Protein AF-A0A7K4NKR3-F1 (afdb_monomer_lite)

Organism: NCBI:txid2511932

Sequence (157 aa):
MGFTLYFAFILAAINTLTVTYFLAIENYPELMAIFPSFEIYIVIVVSIGCPLLIFIGYGHYKKTKAFSSEMDVMVESNPILRRNLVNVDINLRFNITLIDLLLKLSKDTISEEELSQTKKIQNEVIDLIKNRSLTWESKYDIEYINNKIRKKSDFII

pLDDT: mean 87.32, std 10.0, range [48.62, 97.94]

Structure (mmCIF, N/CA/C/O backbone):
data_AF-A0A7K4NKR3-F1
#
_entry.id   AF-A0A7K4NKR3-F1
#
loop_
_atom_site.group_PDB
_atom_site.id
_atom_site.type_symbol
_atom_site.label_atom_id
_atom_site.label_alt_id
_atom_site.label_comp_id
_atom_site.label_asym_id
_atom_site.label_entity_id
_atom_site.label_seq_id
_atom_site.pdbx_PDB_ins_code
_atom_site.Cartn_x
_atom_site.Cartn_y
_atom_site.Cartn_z
_atom_site.occupancy
_atom_site.B_iso_or_equiv
_atom_site.auth_seq_id
_atom_site.auth_comp_id
_atom_site.auth_asym_id
_atom_site.auth_atom_id
_atom_site.pdbx_PDB_model_num
ATOM 1 N N . MET A 1 1 ? 13.983 -1.015 3.972 1.00 59.44 1 MET A N 1
ATOM 2 C CA . MET A 1 1 ? 14.047 -1.205 2.503 1.00 59.44 1 MET A CA 1
ATOM 3 C C . MET A 1 1 ? 14.221 0.097 1.703 1.00 59.44 1 MET A C 1
ATOM 5 O O . MET A 1 1 ? 14.147 0.040 0.489 1.00 59.44 1 MET A O 1
ATOM 9 N N . GLY A 1 2 ? 14.479 1.262 2.321 1.00 64.88 2 GLY A N 1
ATOM 10 C CA . GLY A 1 2 ? 14.521 2.538 1.585 1.00 64.88 2 GLY A CA 1
ATOM 11 C C . GLY A 1 2 ? 15.797 2.755 0.766 1.00 64.88 2 GLY A C 1
ATOM 12 O O . GLY A 1 2 ? 15.754 2.739 -0.455 1.00 64.88 2 GLY A O 1
ATOM 13 N N . PHE A 1 3 ? 16.949 2.938 1.422 1.00 73.62 3 PHE A N 1
ATOM 14 C CA . PHE A 1 3 ? 18.166 3.392 0.730 1.00 73.62 3 PHE A CA 1
ATOM 15 C C . PHE A 1 3 ? 18.728 2.371 -0.274 1.00 73.62 3 PHE A C 1
ATOM 17 O O . PHE A 1 3 ? 19.067 2.738 -1.394 1.00 73.62 3 PHE A O 1
ATOM 24 N N . THR A 1 4 ? 18.778 1.085 0.087 1.00 84.50 4 THR A N 1
ATOM 25 C CA . THR A 1 4 ? 19.348 0.025 -0.762 1.00 84.50 4 THR A CA 1
ATOM 26 C C . THR A 1 4 ? 18.621 -0.108 -2.097 1.00 84.50 4 THR A C 1
ATOM 28 O O . THR A 1 4 ? 19.268 -0.327 -3.116 1.00 84.50 4 THR A O 1
ATOM 31 N N . LEU A 1 5 ? 17.295 0.065 -2.109 1.00 85.94 5 LEU A N 1
ATOM 32 C CA . LEU A 1 5 ? 16.502 -0.032 -3.332 1.00 85.94 5 LEU A CA 1
ATOM 33 C C . LEU A 1 5 ? 16.790 1.139 -4.282 1.00 85.94 5 LEU A C 1
ATOM 35 O O . LEU A 1 5 ? 16.910 0.919 -5.483 1.00 85.94 5 LEU A O 1
ATOM 39 N N . TYR A 1 6 ? 16.986 2.354 -3.753 1.00 84.25 6 TYR A N 1
ATOM 40 C CA . TYR A 1 6 ? 17.387 3.510 -4.564 1.00 84.25 6 TYR A CA 1
ATOM 41 C C . TYR A 1 6 ? 18.764 3.304 -5.202 1.00 84.25 6 TYR A C 1
ATOM 43 O O . TYR A 1 6 ? 18.923 3.530 -6.400 1.00 84.25 6 TYR A O 1
ATOM 51 N N . PHE A 1 7 ? 19.746 2.819 -4.435 1.00 88.81 7 PHE A N 1
ATOM 52 C CA . PHE A 1 7 ? 21.074 2.519 -4.978 1.00 88.81 7 PHE A CA 1
ATOM 53 C C . PHE A 1 7 ? 21.031 1.397 -6.018 1.00 88.81 7 PHE A C 1
ATOM 55 O O . PHE A 1 7 ? 21.616 1.540 -7.088 1.00 88.81 7 PHE A O 1
ATOM 62 N N . ALA A 1 8 ? 20.303 0.311 -5.742 1.00 91.94 8 ALA A N 1
ATOM 63 C CA . ALA A 1 8 ? 20.139 -0.790 -6.685 1.00 91.94 8 ALA A CA 1
ATOM 64 C C . ALA A 1 8 ? 19.474 -0.328 -7.990 1.00 91.94 8 ALA A C 1
ATOM 66 O O . ALA A 1 8 ? 19.932 -0.704 -9.063 1.00 91.94 8 ALA A O 1
ATOM 67 N N . PHE A 1 9 ? 18.448 0.525 -7.911 1.00 88.62 9 PHE A N 1
ATOM 68 C CA . PHE A 1 9 ? 17.772 1.076 -9.085 1.00 88.62 9 PHE A CA 1
ATOM 69 C C . PHE A 1 9 ? 18.708 1.936 -9.941 1.00 88.62 9 PHE A C 1
ATOM 71 O O . PHE A 1 9 ? 18.764 1.746 -11.152 1.00 88.62 9 PHE A O 1
ATOM 78 N N . ILE A 1 10 ? 19.484 2.839 -9.327 1.00 91.31 10 ILE A N 1
ATOM 79 C CA . ILE A 1 10 ? 20.438 3.693 -10.053 1.00 91.31 10 ILE A CA 1
ATOM 80 C C . ILE A 1 10 ? 21.520 2.843 -10.726 1.00 91.31 10 ILE A C 1
ATOM 82 O O . ILE A 1 10 ? 21.791 3.018 -11.912 1.00 91.31 10 ILE A O 1
ATOM 86 N N . LEU A 1 11 ? 22.113 1.896 -9.995 1.00 94.75 11 LEU A N 1
ATOM 87 C CA . LEU A 1 11 ? 23.147 1.015 -10.540 1.00 94.75 11 LEU A CA 1
ATOM 88 C C . LEU A 1 11 ? 22.604 0.138 -11.672 1.00 94.75 11 LEU A C 1
ATOM 90 O O . LEU A 1 11 ? 23.252 0.002 -12.708 1.00 94.75 11 LEU A O 1
ATOM 94 N N . ALA A 1 12 ? 21.400 -0.414 -11.505 1.00 94.56 12 ALA A N 1
ATOM 95 C CA . ALA A 1 12 ? 20.737 -1.196 -12.538 1.00 94.56 12 ALA A CA 1
ATOM 96 C C . ALA A 1 12 ? 20.422 -0.347 -13.775 1.00 94.56 12 ALA A C 1
ATOM 98 O O . ALA A 1 12 ? 20.654 -0.810 -14.889 1.00 94.56 12 ALA A O 1
ATOM 99 N N . ALA A 1 13 ? 19.946 0.890 -13.601 1.00 93.44 13 ALA A N 1
ATOM 100 C CA . ALA A 1 13 ? 19.656 1.799 -14.705 1.00 93.44 13 ALA A CA 1
ATOM 101 C C . ALA A 1 13 ? 20.926 2.151 -15.488 1.00 93.44 13 ALA A C 1
ATOM 103 O O . ALA A 1 13 ? 20.938 2.003 -16.707 1.00 93.44 13 ALA A O 1
ATOM 104 N N . ILE A 1 14 ? 22.010 2.533 -14.801 1.00 95.31 14 ILE A N 1
ATOM 105 C CA . ILE A 1 14 ? 23.300 2.830 -15.440 1.00 95.31 14 ILE A CA 1
ATOM 106 C C . ILE A 1 14 ? 23.802 1.606 -16.207 1.00 95.31 14 ILE A C 1
ATOM 108 O O . ILE A 1 14 ? 24.116 1.714 -17.387 1.00 95.31 14 ILE A O 1
ATOM 112 N N . ASN A 1 15 ? 23.828 0.433 -15.571 1.00 96.94 15 ASN A N 1
ATOM 113 C CA . ASN A 1 15 ? 24.293 -0.787 -16.223 1.00 96.94 15 ASN A CA 1
ATOM 114 C C . ASN A 1 15 ? 23.427 -1.150 -17.438 1.00 96.94 15 ASN A C 1
ATOM 116 O O . ASN A 1 15 ? 23.954 -1.452 -18.502 1.00 96.94 15 ASN A O 1
ATOM 120 N N . THR A 1 16 ? 22.101 -1.072 -17.304 1.00 95.75 16 THR A N 1
ATOM 121 C CA . THR A 1 16 ? 21.169 -1.394 -18.393 1.00 95.75 16 THR A CA 1
ATOM 122 C C . THR A 1 16 ? 21.339 -0.434 -19.562 1.00 95.75 16 THR A C 1
ATOM 124 O O . THR A 1 16 ? 21.428 -0.889 -20.698 1.00 95.75 16 THR A O 1
ATOM 127 N N . LEU A 1 17 ? 21.432 0.876 -19.310 1.00 96.56 17 LEU A N 1
ATOM 128 C CA . LEU A 1 17 ? 21.645 1.874 -20.358 1.00 96.56 17 LEU A CA 1
ATOM 129 C C . LEU A 1 17 ? 22.973 1.632 -21.086 1.00 96.56 17 LEU A C 1
ATOM 131 O O . LEU A 1 17 ? 22.982 1.549 -22.312 1.00 96.56 17 LEU A O 1
ATOM 135 N N . THR A 1 18 ? 24.064 1.454 -20.340 1.00 97.31 18 THR A N 1
ATOM 136 C CA . THR A 1 18 ? 25.406 1.221 -20.890 1.00 97.31 18 THR A CA 1
ATOM 137 C C . THR A 1 18 ? 25.470 -0.069 -21.705 1.00 97.31 18 THR A C 1
ATOM 139 O O . THR A 1 18 ? 25.858 -0.045 -22.870 1.00 97.31 18 THR A O 1
ATOM 142 N N . VAL A 1 19 ? 25.058 -1.200 -21.124 1.00 97.50 19 VAL A N 1
ATOM 143 C CA . VAL A 1 19 ? 25.134 -2.511 -21.784 1.00 97.50 19 VAL A CA 1
ATOM 144 C C . VAL A 1 19 ? 24.227 -2.562 -23.010 1.00 97.50 19 VAL A C 1
ATOM 146 O O . VAL A 1 19 ? 24.649 -3.053 -24.052 1.00 97.50 19 VAL A O 1
ATOM 149 N N . THR A 1 20 ? 23.009 -2.019 -22.927 1.00 97.19 20 THR A N 1
ATOM 150 C CA . THR A 1 20 ? 22.091 -1.984 -24.078 1.00 97.19 20 THR A CA 1
ATOM 151 C C . THR A 1 20 ? 22.681 -1.175 -25.226 1.00 97.19 20 THR A C 1
ATOM 153 O O . THR A 1 20 ? 22.587 -1.595 -26.377 1.00 97.19 20 THR A O 1
ATOM 156 N N . TYR A 1 21 ? 23.320 -0.039 -24.934 1.00 97.94 21 TYR A N 1
ATOM 157 C CA . TYR A 1 21 ? 23.891 0.780 -25.990 1.00 97.94 21 TYR A CA 1
ATOM 158 C C . TYR A 1 21 ? 25.092 0.103 -26.661 1.00 97.94 21 TYR A C 1
ATOM 160 O O . TYR A 1 21 ? 25.055 -0.166 -27.859 1.00 97.94 21 TYR A O 1
ATOM 168 N N . PHE A 1 22 ? 26.127 -0.228 -25.886 1.00 97.44 22 PHE A N 1
ATOM 169 C CA . PHE A 1 22 ? 27.390 -0.723 -26.442 1.00 97.44 22 PHE A CA 1
ATOM 170 C C . PHE A 1 22 ? 27.315 -2.175 -26.938 1.00 97.44 22 PHE A C 1
ATOM 172 O O . PHE A 1 22 ? 28.044 -2.549 -27.852 1.00 97.44 22 PHE A O 1
ATOM 179 N N . LEU A 1 23 ? 26.445 -3.024 -26.370 1.00 96.50 23 LEU A N 1
ATOM 180 C CA . LEU A 1 23 ? 26.311 -4.408 -26.847 1.00 96.50 23 LEU A CA 1
ATOM 181 C C . LEU A 1 23 ? 25.227 -4.581 -27.907 1.00 96.50 23 LEU A C 1
ATOM 183 O O . LEU A 1 23 ? 25.384 -5.440 -28.774 1.00 96.50 23 LEU A O 1
ATOM 187 N N . ALA A 1 24 ? 24.144 -3.803 -27.867 1.00 95.81 24 ALA A N 1
ATOM 188 C CA . ALA A 1 24 ? 23.082 -3.908 -28.862 1.00 95.81 24 ALA A CA 1
ATOM 189 C C . ALA A 1 24 ? 23.108 -2.728 -29.834 1.00 95.81 24 ALA A C 1
ATOM 191 O O . ALA A 1 24 ? 23.483 -2.925 -30.981 1.00 95.81 24 ALA A O 1
ATOM 192 N N . ILE A 1 25 ? 22.744 -1.519 -29.404 1.00 96.62 25 ILE A N 1
ATOM 193 C CA . ILE A 1 25 ? 22.471 -0.385 -30.310 1.00 96.62 25 ILE A CA 1
ATOM 194 C C . ILE A 1 25 ? 23.625 -0.114 -31.279 1.00 96.62 25 ILE A C 1
ATOM 196 O O . ILE A 1 25 ? 23.388 -0.057 -32.482 1.00 96.62 25 ILE A O 1
ATOM 200 N N . GLU A 1 26 ? 24.859 -0.030 -30.781 1.00 96.50 26 GLU A N 1
ATOM 201 C CA . GLU A 1 26 ? 26.045 0.258 -31.598 1.00 96.50 26 GLU A CA 1
ATOM 202 C C . GLU A 1 26 ? 26.294 -0.790 -32.699 1.00 96.50 26 GLU A C 1
ATOM 204 O O . GLU A 1 26 ? 26.828 -0.473 -33.760 1.00 96.50 26 GLU A O 1
ATOM 209 N N . ASN A 1 27 ? 25.839 -2.029 -32.489 1.00 95.94 27 ASN A N 1
ATOM 210 C CA . ASN A 1 27 ? 26.039 -3.144 -33.414 1.00 95.94 27 ASN A CA 1
ATOM 211 C C . ASN A 1 27 ? 24.923 -3.289 -34.467 1.00 95.94 27 ASN A C 1
ATOM 213 O O . ASN A 1 27 ? 25.051 -4.123 -35.364 1.00 95.94 27 ASN A O 1
ATOM 217 N N . TYR A 1 28 ? 23.843 -2.497 -34.398 1.00 96.31 28 TYR A N 1
ATOM 218 C CA . TYR A 1 28 ? 22.739 -2.542 -35.366 1.00 96.31 28 TYR A CA 1
ATOM 219 C C . TYR A 1 28 ? 22.561 -1.184 -36.068 1.00 96.31 28 TYR A C 1
ATOM 221 O O . TYR A 1 28 ? 22.083 -0.231 -35.448 1.00 96.31 28 TYR A O 1
ATOM 229 N N . PRO A 1 29 ? 22.858 -1.086 -37.381 1.00 94.12 29 PRO A N 1
ATOM 230 C CA . PRO A 1 29 ? 22.780 0.174 -38.129 1.00 94.12 29 PRO A CA 1
ATOM 231 C C . PRO A 1 29 ? 21.418 0.877 -38.056 1.00 94.12 29 PRO A C 1
ATOM 233 O O . PRO A 1 29 ? 21.354 2.102 -37.994 1.00 94.12 29 PRO A O 1
ATOM 236 N N . GLU A 1 30 ? 20.325 0.111 -38.023 1.00 96.19 30 GLU A N 1
ATOM 237 C CA . GLU A 1 30 ? 18.963 0.645 -37.900 1.00 96.19 30 GLU A CA 1
ATOM 238 C C . GLU A 1 30 ? 18.737 1.366 -36.563 1.00 96.19 30 GLU A C 1
ATOM 240 O O . GLU A 1 30 ? 18.084 2.407 -36.523 1.00 96.19 30 GLU A O 1
ATOM 245 N N . LEU A 1 31 ? 19.310 0.850 -35.469 1.00 94.81 31 LEU A N 1
ATOM 246 C CA . LEU A 1 31 ? 19.218 1.482 -34.153 1.00 94.81 31 LEU A CA 1
ATOM 247 C C . LEU A 1 31 ? 20.124 2.712 -34.071 1.00 94.81 31 LEU A C 1
ATOM 249 O O . LEU A 1 31 ? 19.695 3.730 -33.534 1.00 94.81 31 LEU A O 1
ATOM 253 N N . MET A 1 32 ? 21.319 2.662 -34.666 1.00 96.00 32 MET A N 1
ATOM 254 C CA . MET A 1 32 ? 22.231 3.812 -34.762 1.00 96.00 32 MET A CA 1
ATOM 255 C C . MET A 1 32 ? 21.646 4.987 -35.558 1.00 96.00 32 MET A C 1
ATOM 257 O O . MET A 1 32 ? 21.987 6.136 -35.288 1.00 96.00 32 MET A O 1
ATOM 261 N N . ALA A 1 33 ? 20.729 4.734 -36.498 1.00 95.75 33 ALA A N 1
ATOM 262 C CA . ALA A 1 33 ? 20.015 5.800 -37.205 1.00 95.75 33 ALA A CA 1
ATOM 263 C C . ALA A 1 33 ? 19.116 6.634 -36.271 1.00 95.75 33 ALA A C 1
ATOM 265 O O . ALA A 1 33 ? 18.889 7.817 -36.524 1.00 95.75 33 ALA A O 1
ATOM 266 N N . ILE A 1 34 ? 18.614 6.025 -35.192 1.00 94.25 34 ILE A N 1
ATOM 267 C CA . ILE A 1 34 ? 17.744 6.663 -34.192 1.00 94.25 34 ILE A CA 1
ATOM 268 C C . ILE A 1 34 ? 18.566 7.146 -32.986 1.00 94.25 34 ILE A C 1
ATOM 270 O O . ILE A 1 34 ? 18.293 8.205 -32.421 1.00 94.25 34 ILE A O 1
ATOM 274 N N . PHE A 1 35 ? 19.590 6.383 -32.607 1.00 96.44 35 PHE A N 1
ATOM 275 C CA . PHE A 1 35 ? 20.425 6.580 -31.425 1.00 96.44 35 PHE A CA 1
ATOM 276 C C . PHE A 1 35 ? 21.908 6.661 -31.821 1.00 96.44 35 PHE A C 1
ATOM 278 O O . PHE A 1 35 ? 22.658 5.718 -31.586 1.00 96.44 35 PHE A O 1
ATOM 285 N N . PRO A 1 36 ? 22.353 7.771 -32.431 1.00 95.75 36 PRO A N 1
ATOM 286 C CA . PRO A 1 36 ? 23.678 7.851 -33.049 1.00 95.75 36 PRO A CA 1
ATOM 287 C C . PRO A 1 36 ? 24.839 7.997 -32.054 1.00 95.75 36 PRO A C 1
ATOM 289 O O . PRO A 1 36 ? 25.994 7.823 -32.438 1.00 95.75 36 PRO A O 1
ATOM 292 N N . SER A 1 37 ? 24.561 8.361 -30.797 1.00 97.69 37 SER A N 1
ATOM 293 C CA . SER A 1 37 ? 25.554 8.419 -29.719 1.00 97.69 37 SER A CA 1
ATOM 294 C C . SER A 1 37 ? 24.946 7.964 -28.392 1.00 97.69 37 SER A C 1
ATOM 296 O O . SER A 1 37 ? 23.724 8.017 -28.197 1.00 97.69 37 SER A O 1
ATOM 298 N N . PHE A 1 38 ? 25.806 7.557 -27.456 1.00 97.25 38 PHE A N 1
ATOM 299 C CA . PHE A 1 38 ? 25.386 7.105 -26.131 1.00 97.25 38 PHE A CA 1
ATOM 300 C C . PHE A 1 38 ? 24.678 8.216 -25.343 1.00 97.25 38 PHE A C 1
ATOM 302 O O . PHE A 1 38 ? 23.662 7.977 -24.692 1.00 97.25 38 PHE A O 1
ATOM 309 N N . GLU A 1 39 ? 25.162 9.452 -25.445 1.00 96.94 39 GLU A N 1
ATOM 310 C CA . GLU A 1 39 ? 24.574 10.622 -24.792 1.00 96.94 39 GLU A CA 1
ATOM 311 C C . GLU A 1 39 ? 23.175 10.918 -25.340 1.00 96.94 39 GLU A C 1
ATOM 313 O O . GLU A 1 39 ? 22.249 11.166 -24.567 1.00 96.94 39 GLU A O 1
ATOM 318 N N . ILE A 1 40 ? 23.001 10.847 -26.665 1.00 96.38 40 ILE A N 1
ATOM 319 C CA . ILE A 1 40 ? 21.704 11.071 -27.319 1.00 96.38 40 ILE A CA 1
ATOM 320 C C . ILE A 1 40 ? 20.713 9.978 -26.910 1.00 96.38 40 ILE A C 1
ATOM 322 O O . ILE A 1 40 ? 19.570 10.280 -26.563 1.00 96.38 40 ILE A O 1
ATOM 326 N N . TYR A 1 41 ? 21.161 8.722 -26.871 1.00 97.25 41 TYR A N 1
ATOM 327 C CA . TYR A 1 41 ? 20.371 7.608 -26.355 1.00 97.25 41 TYR A CA 1
ATOM 328 C C . TYR A 1 41 ? 19.909 7.842 -24.911 1.00 97.25 41 TYR A C 1
ATOM 330 O O . TYR A 1 41 ? 18.713 7.731 -24.635 1.00 97.25 41 TYR A O 1
ATOM 338 N N . ILE A 1 42 ? 20.818 8.225 -24.004 1.00 96.56 42 ILE A N 1
ATOM 339 C CA . ILE A 1 42 ? 20.466 8.526 -22.609 1.00 96.56 42 ILE A CA 1
ATOM 340 C C . ILE A 1 42 ? 19.408 9.625 -22.553 1.00 96.56 42 ILE A C 1
ATOM 342 O O . ILE A 1 42 ? 18.402 9.459 -21.867 1.00 96.56 42 ILE A O 1
ATOM 346 N N . VAL A 1 43 ? 19.608 10.735 -23.266 1.00 96.62 43 VAL A N 1
ATOM 347 C CA . VAL A 1 43 ? 18.667 11.861 -23.242 1.00 96.62 43 VAL A CA 1
ATOM 348 C C . VAL A 1 43 ? 17.281 11.420 -23.708 1.00 96.62 43 VAL A C 1
ATOM 350 O O . VAL A 1 43 ? 16.297 11.721 -23.031 1.00 96.62 43 VAL A O 1
ATOM 353 N N . ILE A 1 44 ? 17.183 10.667 -24.806 1.00 95.38 44 ILE A N 1
ATOM 354 C CA . ILE A 1 44 ? 15.898 10.179 -25.331 1.00 95.38 44 ILE A CA 1
ATOM 355 C C . ILE A 1 44 ? 15.235 9.208 -24.343 1.00 95.38 44 ILE A C 1
ATOM 357 O O . ILE A 1 44 ? 14.065 9.372 -23.996 1.00 95.38 44 ILE A O 1
ATOM 361 N N . VAL A 1 45 ? 15.972 8.217 -23.838 1.00 94.69 45 VAL A N 1
ATOM 362 C CA . VAL A 1 45 ? 15.402 7.215 -22.928 1.00 94.69 45 VAL A CA 1
ATOM 363 C C . VAL A 1 45 ? 15.001 7.827 -21.593 1.00 94.69 45 VAL A C 1
ATOM 365 O O . VAL A 1 45 ? 13.928 7.511 -21.089 1.00 94.69 45 VAL A O 1
ATOM 368 N N . VAL A 1 46 ? 15.803 8.723 -21.019 1.00 94.31 46 VAL A N 1
ATOM 369 C CA . VAL A 1 46 ? 15.476 9.386 -19.747 1.00 94.31 46 VAL A CA 1
ATOM 370 C C . VAL A 1 46 ? 14.293 10.336 -19.919 1.00 94.31 46 VAL A C 1
ATOM 372 O O . VAL A 1 46 ? 13.393 10.344 -19.080 1.00 94.31 46 VAL A O 1
ATOM 375 N N . SER A 1 47 ? 14.240 11.093 -21.017 1.00 95.62 47 SER A N 1
ATOM 376 C CA . SER A 1 47 ? 13.138 12.031 -21.271 1.00 95.62 47 SER A CA 1
ATOM 377 C C . SER A 1 47 ? 11.787 11.346 -21.490 1.00 95.62 47 SER A C 1
ATOM 379 O O . SER A 1 47 ? 10.768 11.950 -21.174 1.00 95.62 47 SER A O 1
ATOM 381 N N . ILE A 1 48 ? 11.752 10.090 -21.946 1.00 95.19 48 ILE A N 1
ATOM 382 C CA . ILE A 1 48 ? 10.517 9.291 -22.051 1.00 95.19 48 ILE A CA 1
ATOM 383 C C . ILE A 1 48 ? 10.282 8.467 -20.777 1.00 95.19 48 ILE A C 1
ATOM 385 O O . ILE A 1 48 ? 9.178 8.432 -20.228 1.00 95.19 48 ILE A O 1
ATOM 389 N N . GLY A 1 49 ? 11.332 7.813 -20.285 1.00 92.56 49 GLY A N 1
ATOM 390 C CA . GLY A 1 49 ? 11.293 6.894 -19.156 1.00 92.56 49 GLY A CA 1
ATOM 391 C C . GLY A 1 49 ? 10.935 7.582 -17.844 1.00 92.56 49 GLY A C 1
ATOM 392 O O . GLY A 1 49 ? 10.103 7.064 -17.105 1.00 92.56 49 GLY A O 1
ATOM 393 N N . CYS A 1 50 ? 11.487 8.766 -17.557 1.00 92.31 50 CYS A N 1
ATOM 394 C CA . CYS A 1 50 ? 11.161 9.496 -16.329 1.00 92.31 50 CYS A CA 1
ATOM 395 C C . CYS A 1 50 ? 9.678 9.900 -16.264 1.00 92.31 50 CYS A C 1
ATOM 397 O O . CYS A 1 50 ? 9.036 9.548 -15.273 1.00 92.31 50 CYS A O 1
ATOM 399 N N . PRO A 1 51 ? 9.082 10.559 -17.280 1.00 95.19 51 PRO A N 1
ATOM 400 C CA . PRO A 1 51 ? 7.644 10.822 -17.286 1.00 95.19 51 PRO A CA 1
ATOM 401 C C . PRO A 1 51 ? 6.807 9.552 -17.153 1.00 95.19 51 PRO A C 1
ATOM 403 O O . PRO A 1 51 ? 5.881 9.526 -16.345 1.00 95.19 51 PRO A O 1
ATOM 406 N N . LEU A 1 52 ? 7.150 8.481 -17.878 1.00 94.19 52 LEU A N 1
ATOM 407 C CA . LEU A 1 52 ? 6.428 7.211 -17.796 1.00 94.19 52 LEU A CA 1
ATOM 408 C C . LEU A 1 52 ? 6.457 6.633 -16.373 1.00 94.19 52 LEU A C 1
ATOM 410 O O . LEU A 1 52 ? 5.413 6.261 -15.840 1.00 94.19 52 LEU A O 1
ATOM 414 N N . LEU A 1 53 ? 7.629 6.613 -15.730 1.00 89.75 53 LEU A N 1
ATOM 415 C CA . LEU A 1 53 ? 7.788 6.160 -14.346 1.00 89.75 53 LEU A CA 1
ATOM 416 C C . LEU A 1 53 ? 7.003 7.034 -13.365 1.00 89.75 53 LEU A C 1
ATOM 418 O O . LEU A 1 53 ? 6.400 6.501 -12.437 1.00 89.75 53 LEU A O 1
ATOM 422 N N . ILE A 1 54 ? 6.959 8.353 -13.578 1.00 90.00 54 ILE A N 1
ATOM 423 C CA . ILE A 1 54 ? 6.142 9.267 -12.769 1.00 90.00 54 ILE A CA 1
ATOM 424 C C . ILE A 1 54 ? 4.654 8.950 -12.944 1.00 90.00 54 ILE A C 1
ATOM 426 O O . ILE A 1 54 ? 3.940 8.873 -11.948 1.00 90.00 54 ILE A O 1
ATOM 430 N N . PHE A 1 55 ? 4.175 8.721 -14.170 1.00 90.00 55 PHE A N 1
ATOM 431 C CA . PHE A 1 55 ? 2.773 8.374 -14.424 1.00 90.00 55 PHE A CA 1
ATOM 432 C C . PHE A 1 55 ? 2.387 7.026 -13.814 1.00 90.00 55 PHE A C 1
ATOM 434 O O . PHE A 1 55 ? 1.361 6.933 -13.139 1.00 90.00 55 PHE A O 1
ATOM 441 N N . ILE A 1 56 ? 3.216 5.997 -14.001 1.00 86.81 56 ILE A N 1
ATOM 442 C CA . ILE A 1 56 ? 3.004 4.672 -13.405 1.00 86.81 56 ILE A CA 1
ATOM 443 C C . ILE A 1 56 ? 3.043 4.778 -11.878 1.00 86.81 56 ILE A C 1
ATOM 445 O O . ILE A 1 56 ? 2.143 4.282 -11.199 1.00 86.81 56 ILE A O 1
ATOM 449 N N . GLY A 1 57 ? 4.040 5.480 -11.335 1.00 83.44 57 GLY A N 1
ATOM 450 C CA . GLY A 1 57 ? 4.190 5.718 -9.903 1.00 83.44 57 GLY A CA 1
ATOM 451 C C . GLY A 1 57 ? 3.002 6.475 -9.313 1.00 83.44 57 GLY A C 1
ATOM 452 O O . GLY A 1 57 ? 2.485 6.087 -8.270 1.00 83.44 57 GLY A O 1
ATOM 453 N N . TYR A 1 58 ? 2.504 7.502 -10.002 1.00 83.62 58 TYR A N 1
ATOM 454 C CA . TYR A 1 58 ? 1.310 8.244 -9.605 1.00 83.62 58 TYR A CA 1
ATOM 455 C C . TYR A 1 58 ? 0.049 7.370 -9.648 1.00 83.62 58 TYR A C 1
ATOM 457 O O . TYR A 1 58 ? -0.763 7.410 -8.721 1.00 83.62 58 TYR A O 1
ATOM 465 N N . GLY A 1 59 ? -0.094 6.540 -10.686 1.00 81.38 59 GLY A N 1
ATOM 466 C CA . GLY A 1 59 ? -1.159 5.545 -10.792 1.00 81.38 59 GLY A CA 1
ATOM 467 C C . GLY A 1 59 ? -1.143 4.569 -9.615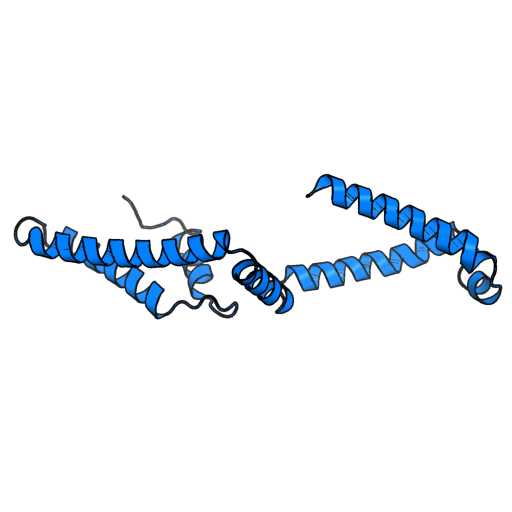 1.00 81.38 59 GLY A C 1
ATOM 468 O O . GLY A 1 59 ? -2.162 4.389 -8.956 1.00 81.38 59 GLY A O 1
ATOM 469 N N . HIS A 1 60 ? 0.018 4.007 -9.278 1.00 74.88 60 HIS A N 1
ATOM 470 C CA . HIS A 1 60 ? 0.179 3.168 -8.087 1.00 74.88 60 HIS A CA 1
ATOM 471 C C . HIS A 1 60 ? -0.130 3.929 -6.789 1.00 74.88 60 HIS A C 1
ATOM 473 O O . HIS A 1 60 ? -0.862 3.428 -5.933 1.00 74.88 60 HIS A O 1
ATOM 479 N N . TYR A 1 61 ? 0.370 5.161 -6.653 1.00 67.88 61 TYR A N 1
ATOM 480 C CA . TYR A 1 61 ? 0.219 5.976 -5.447 1.00 67.88 61 TYR A CA 1
ATOM 481 C C . TYR A 1 61 ? -1.237 6.330 -5.135 1.00 67.88 61 TYR A C 1
ATOM 483 O O . TYR A 1 61 ? -1.622 6.394 -3.966 1.00 67.88 61 TYR A O 1
ATOM 491 N N . LYS A 1 62 ? -2.093 6.496 -6.152 1.00 67.56 62 LYS A N 1
ATOM 492 C CA . LYS A 1 62 ? -3.521 6.790 -5.954 1.00 67.56 62 LYS A CA 1
ATOM 493 C C . LYS A 1 62 ? -4.339 5.621 -5.379 1.00 67.56 62 LYS A C 1
ATOM 495 O O . LYS A 1 62 ? -5.567 5.686 -5.397 1.00 67.56 62 LYS A O 1
ATOM 500 N N . LYS A 1 63 ? -3.674 4.594 -4.830 1.00 63.19 63 LYS A N 1
ATOM 501 C CA . LYS A 1 63 ? -4.266 3.371 -4.278 1.00 63.19 63 LYS A CA 1
ATOM 502 C C . LYS A 1 63 ? -5.197 2.721 -5.296 1.00 63.19 63 LYS A C 1
ATOM 504 O O . LYS A 1 63 ? -6.369 2.516 -5.027 1.00 63.19 63 LYS A O 1
ATOM 509 N N . THR A 1 64 ? -4.707 2.442 -6.498 1.00 67.44 64 THR A N 1
ATOM 510 C CA . THR A 1 64 ? -5.489 1.678 -7.484 1.00 67.44 64 THR A CA 1
ATOM 511 C C . THR A 1 64 ? -5.958 0.343 -6.899 1.00 67.44 64 THR A C 1
ATOM 513 O O . THR A 1 64 ? -5.429 -0.121 -5.890 1.00 67.44 64 THR A O 1
ATOM 516 N N . LYS A 1 65 ? -6.922 -0.319 -7.553 1.00 68.38 65 LYS A N 1
ATOM 517 C CA . LYS A 1 65 ? -7.380 -1.665 -7.154 1.00 68.38 65 LYS A CA 1
ATOM 518 C C . LYS A 1 65 ? -6.214 -2.632 -6.884 1.00 68.38 65 LYS A C 1
ATOM 520 O O . LYS A 1 65 ? -6.299 -3.427 -5.960 1.00 68.38 65 LYS A O 1
ATOM 525 N N . ALA A 1 66 ? -5.107 -2.486 -7.618 1.00 71.44 66 ALA A N 1
ATOM 526 C CA . ALA A 1 66 ? -3.874 -3.241 -7.410 1.00 71.44 66 ALA A CA 1
ATOM 527 C C . ALA A 1 66 ? -3.284 -3.089 -5.994 1.00 71.44 66 ALA A C 1
ATOM 529 O O . ALA A 1 66 ? -2.883 -4.083 -5.401 1.00 71.44 66 ALA A O 1
ATOM 530 N N . PHE A 1 67 ? -3.278 -1.879 -5.425 1.00 75.62 67 PHE A N 1
ATOM 531 C CA . PHE A 1 67 ? -2.810 -1.654 -4.054 1.00 75.62 67 PHE A CA 1
ATOM 532 C C . PHE A 1 67 ? -3.717 -2.341 -3.025 1.00 75.62 67 PHE A C 1
ATOM 534 O O . PHE A 1 67 ? -3.218 -2.921 -2.067 1.00 75.62 67 PHE A O 1
ATOM 541 N N . SER A 1 68 ? -5.042 -2.309 -3.222 1.00 75.94 68 SER A N 1
ATOM 542 C CA . SER A 1 68 ? -5.966 -3.050 -2.347 1.00 75.94 68 SER A CA 1
ATOM 543 C C . SER A 1 68 ? -5.665 -4.544 -2.388 1.00 75.94 68 SER A C 1
ATOM 545 O O . SER A 1 68 ? -5.490 -5.150 -1.340 1.00 75.94 68 SER A O 1
ATOM 547 N N . SER A 1 69 ? -5.521 -5.113 -3.587 1.00 81.38 69 SER A N 1
ATOM 548 C CA . SER A 1 69 ? -5.207 -6.533 -3.750 1.00 81.38 69 SER A CA 1
ATOM 549 C C . SER A 1 69 ? -3.863 -6.915 -3.126 1.00 81.38 69 SER A C 1
ATOM 551 O O . SER A 1 69 ? -3.748 -7.988 -2.549 1.00 81.38 69 SER A O 1
ATOM 553 N N . GLU A 1 70 ? -2.852 -6.047 -3.186 1.00 83.69 70 GLU A N 1
ATOM 554 C CA . GLU A 1 70 ? -1.574 -6.279 -2.503 1.00 83.69 70 GLU A CA 1
ATOM 555 C C . GLU A 1 70 ? -1.742 -6.329 -0.977 1.00 83.69 70 GLU A C 1
ATOM 557 O O . GLU A 1 70 ? -1.156 -7.185 -0.314 1.00 83.69 70 GLU A O 1
ATOM 562 N N . MET A 1 71 ? -2.566 -5.443 -0.409 1.00 84.44 71 MET A N 1
ATOM 563 C CA . MET A 1 71 ? -2.866 -5.456 1.025 1.00 84.44 71 MET A CA 1
ATOM 564 C C . MET A 1 71 ? -3.673 -6.690 1.430 1.00 84.44 71 MET A C 1
ATOM 566 O O . MET A 1 71 ? -3.367 -7.292 2.459 1.00 84.44 71 MET A O 1
ATOM 570 N N . ASP A 1 72 ? -4.638 -7.106 0.612 1.00 85.38 72 ASP A N 1
ATOM 571 C CA . ASP A 1 72 ? -5.403 -8.334 0.840 1.00 85.38 72 ASP A CA 1
ATOM 572 C C . ASP A 1 72 ? -4.465 -9.551 0.843 1.00 85.38 72 ASP A C 1
ATOM 574 O O . ASP A 1 72 ? -4.444 -10.322 1.804 1.00 85.38 72 ASP A O 1
ATOM 578 N N . VAL A 1 73 ? -3.573 -9.650 -0.151 1.00 88.25 73 VAL A N 1
ATOM 579 C CA . VAL A 1 73 ? -2.532 -10.689 -0.205 1.00 88.25 73 VAL A CA 1
ATOM 580 C C . VAL A 1 73 ? -1.613 -10.621 1.013 1.00 88.25 73 VAL A C 1
ATOM 582 O O . VAL A 1 73 ? -1.257 -11.659 1.569 1.00 88.25 73 VAL A O 1
ATOM 585 N N . MET A 1 74 ? -1.223 -9.430 1.471 1.00 89.94 74 MET A N 1
ATOM 586 C CA . MET A 1 74 ? -0.400 -9.273 2.674 1.00 89.94 74 MET A CA 1
ATOM 587 C C . MET A 1 74 ? -1.117 -9.828 3.915 1.00 89.94 74 MET A C 1
ATOM 589 O O . MET A 1 74 ? -0.501 -10.527 4.720 1.00 89.94 74 MET A O 1
ATOM 593 N N . VAL A 1 75 ? -2.416 -9.567 4.073 1.00 89.75 75 VAL A N 1
ATOM 594 C CA . VAL A 1 75 ? -3.223 -10.096 5.186 1.00 89.75 75 VAL A CA 1
ATOM 595 C C . VAL A 1 75 ? -3.401 -11.614 5.087 1.00 89.75 75 VAL A C 1
ATOM 597 O O . VAL A 1 75 ? -3.307 -12.322 6.096 1.00 89.75 75 VAL A O 1
ATOM 600 N N . GLU A 1 76 ? -3.627 -12.143 3.888 1.00 88.75 76 GLU A N 1
ATOM 601 C CA . GLU A 1 76 ? -3.810 -13.579 3.666 1.00 88.75 76 GLU A CA 1
ATOM 602 C C . GLU A 1 76 ? -2.507 -14.370 3.843 1.00 88.75 76 GLU A C 1
ATOM 604 O O . GLU A 1 76 ? -2.481 -15.404 4.520 1.00 88.75 76 GLU A O 1
ATOM 609 N N . SER A 1 77 ? -1.404 -13.862 3.298 1.00 94.81 77 SER A N 1
ATOM 610 C CA . SER A 1 77 ? -0.100 -14.528 3.340 1.00 94.81 77 SER A CA 1
ATOM 611 C C . SER A 1 77 ? 0.586 -14.426 4.703 1.00 94.81 77 SER A C 1
ATOM 613 O O . SER A 1 77 ? 1.348 -15.323 5.067 1.00 94.81 77 SER A O 1
ATOM 615 N N . ASN A 1 78 ? 0.305 -13.383 5.494 1.00 95.81 78 ASN A N 1
ATOM 616 C CA . ASN A 1 78 ? 0.943 -13.172 6.791 1.00 95.81 78 ASN A CA 1
ATOM 617 C C . ASN A 1 78 ? 0.049 -13.638 7.965 1.00 95.81 78 ASN A C 1
ATOM 619 O O . ASN A 1 78 ? -0.877 -12.926 8.372 1.00 95.81 78 ASN A O 1
ATOM 623 N N . PRO A 1 79 ? 0.342 -14.794 8.596 1.00 94.25 79 PRO A N 1
ATOM 624 C CA . PRO A 1 79 ? -0.475 -15.320 9.691 1.00 94.25 79 PRO A CA 1
ATOM 625 C C . PRO A 1 79 ? -0.444 -14.445 10.952 1.00 94.25 79 PRO A C 1
ATOM 627 O O . PRO A 1 79 ? -1.424 -14.423 11.698 1.00 94.25 79 PRO A O 1
ATOM 630 N N . ILE A 1 80 ? 0.648 -13.712 11.196 1.00 95.81 80 ILE A N 1
ATOM 631 C CA . ILE A 1 80 ? 0.772 -12.811 12.350 1.00 95.81 80 ILE A CA 1
ATOM 632 C C . ILE A 1 80 ? -0.123 -11.588 12.146 1.00 95.81 80 ILE A C 1
ATOM 634 O O . ILE A 1 80 ? -0.876 -11.224 13.048 1.00 95.81 80 ILE A O 1
ATOM 638 N N . LEU A 1 81 ? -0.092 -10.992 10.950 1.00 94.12 81 LEU A N 1
ATOM 639 C CA . LEU A 1 81 ? -0.950 -9.856 10.614 1.00 94.12 81 LEU A CA 1
ATOM 640 C C . LEU A 1 81 ? -2.430 -10.235 10.728 1.00 94.12 81 LEU A C 1
ATOM 642 O O . LEU A 1 81 ? -3.195 -9.535 11.391 1.00 94.12 81 LEU A O 1
ATOM 646 N N . ARG A 1 82 ? -2.814 -11.389 10.173 1.00 93.69 82 ARG A N 1
ATOM 647 C CA . ARG A 1 82 ? -4.178 -11.914 10.294 1.00 93.69 82 ARG A CA 1
ATOM 648 C C . ARG A 1 82 ? -4.591 -12.134 11.748 1.00 93.69 82 ARG A C 1
ATOM 650 O O . ARG A 1 82 ? -5.681 -11.727 12.139 1.00 93.69 82 ARG A O 1
ATOM 657 N N . ARG A 1 83 ? -3.727 -12.743 12.568 1.00 95.38 83 ARG A N 1
ATOM 658 C CA . ARG A 1 83 ? -4.008 -12.944 13.998 1.00 95.38 83 ARG A CA 1
ATOM 659 C C . ARG A 1 83 ? -4.185 -11.615 14.729 1.00 95.38 83 ARG A C 1
ATOM 661 O O . ARG A 1 83 ? -5.093 -11.507 15.543 1.00 95.38 83 ARG A O 1
ATOM 668 N N . ASN A 1 84 ? -3.379 -10.604 14.418 1.00 95.69 84 ASN A N 1
ATOM 669 C CA . ASN A 1 84 ? -3.528 -9.279 15.016 1.00 95.69 84 ASN A CA 1
ATOM 670 C C . ASN A 1 84 ? -4.865 -8.624 14.642 1.00 95.69 84 ASN A C 1
ATOM 672 O O . ASN A 1 84 ? -5.538 -8.109 15.530 1.00 95.69 84 ASN A O 1
ATOM 676 N N . LEU A 1 85 ? -5.287 -8.698 13.374 1.00 91.62 85 LEU A N 1
ATOM 677 C CA . LEU A 1 85 ? -6.589 -8.173 12.938 1.00 91.62 85 LEU A CA 1
ATOM 678 C C . LEU A 1 85 ? -7.752 -8.832 13.692 1.00 91.62 85 LEU A C 1
ATOM 680 O O . LEU A 1 85 ? -8.627 -8.141 14.212 1.00 91.62 85 LEU A O 1
ATOM 684 N N . VAL A 1 86 ? -7.725 -10.161 13.815 1.00 92.88 86 VAL A N 1
ATOM 685 C CA . VAL A 1 86 ? -8.740 -10.918 14.565 1.00 92.88 86 VAL A CA 1
ATOM 686 C C . VAL A 1 86 ? -8.708 -10.571 16.056 1.00 92.88 86 VAL A C 1
ATOM 688 O O . VAL A 1 86 ? -9.755 -10.338 16.654 1.00 92.88 86 VAL A O 1
ATOM 691 N N . ASN A 1 87 ? -7.521 -10.486 16.662 1.00 96.38 87 ASN A N 1
ATOM 692 C CA . ASN A 1 87 ? -7.375 -10.137 18.075 1.00 96.38 87 ASN A CA 1
ATOM 693 C C . ASN A 1 87 ? -7.945 -8.746 18.383 1.00 96.38 87 ASN A C 1
ATOM 695 O O . ASN A 1 87 ? -8.566 -8.568 19.428 1.00 96.38 87 ASN A O 1
ATOM 699 N N . VAL A 1 88 ? -7.763 -7.775 17.482 1.00 93.19 88 VAL A N 1
ATOM 700 C CA . VAL A 1 88 ? -8.335 -6.429 17.627 1.00 93.19 88 VAL A CA 1
ATOM 701 C C . VAL A 1 88 ? -9.865 -6.470 17.583 1.00 93.19 88 VAL A C 1
ATOM 703 O O . VAL A 1 88 ? -10.503 -5.856 18.438 1.00 93.19 88 VAL A O 1
ATOM 706 N N . ASP A 1 89 ? -10.471 -7.214 16.650 1.00 91.19 89 ASP A N 1
ATOM 707 C CA . ASP A 1 89 ? -11.936 -7.356 16.588 1.00 91.19 89 ASP A CA 1
ATOM 708 C C . ASP A 1 89 ? -12.501 -8.030 17.848 1.00 91.19 89 ASP A C 1
ATOM 710 O O . ASP A 1 89 ? -13.440 -7.520 18.466 1.00 91.19 89 ASP A O 1
ATOM 714 N N . ILE A 1 90 ? -11.876 -9.126 18.293 1.00 94.56 90 ILE A N 1
ATOM 715 C CA . ILE A 1 90 ? -12.263 -9.822 19.526 1.00 94.56 90 ILE A CA 1
ATOM 716 C C . ILE A 1 90 ? -12.139 -8.888 20.732 1.00 94.56 90 ILE A C 1
ATOM 718 O O . ILE A 1 90 ? -13.047 -8.844 21.560 1.00 94.56 90 ILE A O 1
ATOM 722 N N . ASN A 1 91 ? -11.052 -8.117 20.834 1.00 95.75 91 ASN A N 1
ATOM 723 C CA . ASN A 1 91 ? -10.844 -7.196 21.947 1.00 95.75 91 ASN A CA 1
ATOM 724 C C . ASN A 1 91 ? -11.908 -6.087 21.983 1.00 95.75 91 ASN A C 1
ATOM 726 O O . ASN A 1 91 ? -12.4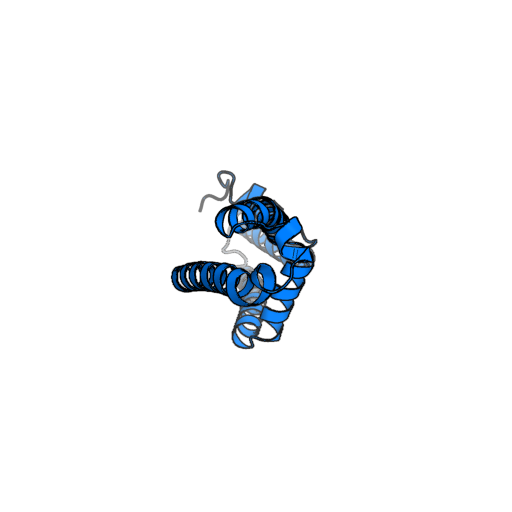46 -5.800 23.049 1.00 95.75 91 ASN A O 1
ATOM 730 N N . LEU A 1 92 ? -12.287 -5.522 20.830 1.00 92.44 92 LEU A N 1
ATOM 731 C CA . LEU A 1 92 ? -13.371 -4.536 20.748 1.00 92.44 92 LEU A CA 1
ATOM 732 C C . LEU A 1 92 ? -14.708 -5.115 21.233 1.00 92.44 92 LEU A C 1
ATOM 734 O O . LEU A 1 92 ? -15.390 -4.497 22.051 1.00 92.44 92 LEU A O 1
ATOM 738 N N . ARG A 1 93 ? -15.066 -6.322 20.782 1.00 92.06 93 ARG A N 1
ATOM 739 C CA . ARG A 1 93 ? -16.296 -7.011 21.217 1.00 92.06 93 ARG A CA 1
ATOM 740 C C . ARG A 1 93 ? -16.269 -7.349 22.703 1.00 92.06 93 ARG A C 1
ATOM 742 O O . ARG A 1 93 ? -17.279 -7.189 23.393 1.00 92.06 93 ARG A O 1
ATOM 749 N N . PHE A 1 94 ? -15.115 -7.787 23.196 1.00 95.31 94 PHE A N 1
ATOM 750 C CA . PHE A 1 94 ? -14.898 -8.061 24.608 1.00 95.31 94 PHE A CA 1
ATOM 751 C C . PHE A 1 94 ? -15.101 -6.799 25.451 1.00 95.31 94 PHE A C 1
ATOM 753 O O . PHE A 1 94 ? -15.865 -6.842 26.409 1.00 95.31 94 PHE A O 1
ATOM 760 N N . ASN A 1 95 ? -14.522 -5.662 25.053 1.00 94.19 95 ASN A N 1
ATOM 761 C CA . ASN A 1 95 ? -14.679 -4.393 25.769 1.00 94.19 95 ASN A CA 1
ATOM 762 C C . ASN A 1 95 ? -16.142 -3.924 25.810 1.00 94.19 95 ASN A C 1
ATOM 764 O O . ASN A 1 95 ? -16.616 -3.522 26.868 1.00 94.19 95 ASN A O 1
ATOM 768 N N . ILE A 1 96 ? -16.889 -4.030 24.704 1.00 93.69 96 ILE A N 1
ATOM 769 C CA . ILE A 1 96 ? -18.326 -3.690 24.680 1.00 93.69 96 ILE A CA 1
ATOM 770 C C . ILE A 1 96 ? -19.114 -4.568 25.657 1.00 93.69 96 ILE A C 1
ATOM 772 O O . ILE A 1 96 ? -19.974 -4.063 26.379 1.00 93.69 96 ILE A O 1
ATOM 776 N N . THR A 1 97 ? -18.808 -5.867 25.685 1.00 93.75 97 THR A N 1
ATOM 777 C CA . THR A 1 97 ? -19.460 -6.836 26.577 1.00 93.75 97 THR A CA 1
ATOM 778 C C . THR A 1 97 ? -19.107 -6.566 28.038 1.00 93.75 97 THR A C 1
ATOM 780 O O . THR A 1 97 ? -19.976 -6.611 28.903 1.00 93.75 97 THR A O 1
ATOM 783 N N . LEU A 1 98 ? -17.844 -6.242 28.321 1.00 95.12 98 LEU A N 1
ATOM 784 C CA . LEU A 1 98 ? -17.383 -5.889 29.658 1.00 95.12 98 LEU A CA 1
ATOM 785 C C . LEU A 1 98 ? -18.073 -4.619 30.161 1.00 95.12 98 LEU A C 1
ATOM 787 O O . LEU A 1 98 ? -18.555 -4.608 31.287 1.00 95.12 98 LEU A O 1
ATOM 791 N N . ILE A 1 99 ? -18.180 -3.584 29.321 1.00 92.62 99 ILE A N 1
ATOM 792 C CA . ILE A 1 99 ? -18.915 -2.356 29.651 1.00 92.62 99 ILE A CA 1
ATOM 793 C C . ILE A 1 99 ? -20.382 -2.679 29.960 1.00 92.62 99 ILE A C 1
ATOM 795 O O . ILE A 1 99 ? -20.898 -2.218 30.972 1.00 92.62 99 ILE A O 1
ATOM 799 N N . ASP A 1 100 ? -21.045 -3.511 29.153 1.00 91.00 100 ASP A N 1
ATOM 800 C CA . ASP A 1 100 ? -22.435 -3.919 29.403 1.00 91.00 100 ASP A CA 1
ATOM 801 C C . ASP A 1 100 ? -22.602 -4.657 30.746 1.00 91.00 100 ASP A C 1
ATOM 803 O O . ASP A 1 100 ? -23.532 -4.378 31.504 1.00 91.00 100 ASP A O 1
ATOM 807 N N . LEU A 1 101 ? -21.673 -5.557 31.085 1.00 92.94 101 LEU A N 1
ATOM 808 C CA . LEU A 1 101 ? -21.661 -6.241 32.381 1.00 92.94 101 LEU A CA 1
ATOM 809 C C . LEU A 1 101 ? -21.425 -5.270 33.542 1.00 92.94 101 LEU A C 1
ATOM 811 O O . LEU A 1 101 ? -22.130 -5.349 34.547 1.00 92.94 101 LEU A O 1
ATOM 815 N N . LEU A 1 102 ? -20.477 -4.341 33.405 1.00 91.06 102 LEU A N 1
ATOM 816 C CA . LEU A 1 102 ? -20.196 -3.331 34.426 1.00 91.06 102 LEU A CA 1
ATOM 817 C C . LEU A 1 102 ? -21.415 -2.440 34.672 1.00 91.06 102 LEU A C 1
ATOM 819 O O . LEU A 1 102 ? -21.809 -2.290 35.823 1.00 91.06 102 LEU A O 1
ATOM 823 N N . LEU A 1 103 ? -22.067 -1.950 33.613 1.00 89.19 103 LEU A N 1
ATOM 824 C CA . LEU A 1 103 ? -23.285 -1.139 33.717 1.00 89.19 103 LEU A CA 1
ATOM 825 C C . LEU A 1 103 ? -24.441 -1.887 34.399 1.00 89.19 103 LEU A C 1
ATOM 827 O O . LEU A 1 103 ? -25.247 -1.277 35.099 1.00 89.19 103 LEU A O 1
ATOM 831 N N . LYS A 1 104 ? -24.537 -3.209 34.207 1.00 87.38 104 LYS A N 1
ATOM 832 C CA . LYS A 1 104 ? -25.526 -4.054 34.897 1.00 87.38 104 LYS A CA 1
ATOM 833 C C . LYS A 1 104 ? -25.213 -4.231 36.384 1.00 87.38 104 LYS A C 1
ATOM 835 O O . LYS A 1 104 ? -26.147 -4.311 37.178 1.00 87.38 104 LYS A O 1
ATOM 840 N N . LEU A 1 105 ? -23.933 -4.314 36.750 1.00 88.19 105 LEU A N 1
ATOM 841 C CA . LEU A 1 105 ? -23.476 -4.482 38.135 1.00 88.19 105 LEU A CA 1
ATOM 842 C C . LEU A 1 105 ? -23.532 -3.178 38.936 1.00 88.19 105 LEU A C 1
ATOM 844 O O . LEU A 1 105 ? -23.840 -3.201 40.121 1.00 88.19 105 LEU A O 1
ATOM 848 N N . SER A 1 106 ? -23.258 -2.046 38.295 1.00 85.62 106 SER A N 1
ATOM 849 C CA . SER A 1 106 ? -23.246 -0.713 38.903 1.00 85.62 106 SER A CA 1
ATOM 850 C C . SER A 1 106 ? -24.621 -0.037 38.886 1.00 85.62 106 SER A C 1
ATOM 852 O O . SER A 1 106 ? -24.731 1.193 38.847 1.00 85.62 106 SER A O 1
ATOM 854 N N . LYS A 1 107 ? -25.687 -0.839 38.818 1.00 71.56 107 LYS A N 1
ATOM 855 C CA . LYS A 1 107 ? -27.052 -0.329 38.827 1.00 71.56 107 LYS A CA 1
ATOM 856 C C . LYS A 1 107 ? -27.251 0.424 40.147 1.00 71.56 107 LYS A C 1
ATOM 858 O O . LYS A 1 107 ? -26.940 -0.111 41.205 1.00 71.56 107 LYS A O 1
ATOM 863 N N . ASP A 1 108 ? -27.698 1.673 40.051 1.00 77.31 108 ASP A N 1
ATOM 864 C CA . ASP A 1 108 ? -27.945 2.597 41.170 1.00 77.31 108 ASP A CA 1
ATOM 865 C C . ASP A 1 108 ? -26.702 3.280 41.793 1.00 77.31 108 ASP A C 1
ATOM 867 O O . ASP A 1 108 ? -26.860 4.103 42.694 1.00 77.31 108 ASP A O 1
ATOM 871 N N . THR A 1 109 ? -25.478 3.023 41.300 1.00 82.88 109 THR A N 1
ATOM 872 C CA . THR A 1 109 ? -24.252 3.737 41.738 1.00 82.88 109 THR A CA 1
ATOM 873 C C . THR A 1 109 ? -23.694 4.731 40.720 1.00 82.88 109 THR A C 1
ATOM 875 O O . THR A 1 109 ? -22.961 5.638 41.105 1.00 82.88 109 THR A O 1
ATOM 878 N N . ILE A 1 110 ? -24.032 4.576 39.438 1.00 84.56 110 ILE A N 1
ATOM 879 C CA . ILE A 1 110 ? -23.611 5.478 38.356 1.00 84.56 110 ILE A CA 1
ATOM 880 C C . ILE A 1 110 ? -24.658 6.576 38.154 1.00 84.56 110 ILE A C 1
ATOM 882 O O . ILE A 1 110 ? -25.859 6.296 38.154 1.00 84.56 110 ILE A O 1
ATOM 886 N N . SER A 1 111 ? -24.208 7.816 37.943 1.00 85.12 111 SER A N 1
ATOM 887 C CA . SER A 1 111 ? -25.109 8.929 37.628 1.00 85.12 111 SER A CA 1
ATOM 888 C C . SER A 1 111 ? -25.777 8.757 36.257 1.00 85.12 111 SER A C 1
ATOM 890 O O . SER A 1 111 ? -25.224 8.154 35.335 1.00 85.12 111 SER A O 1
ATOM 892 N N . GLU A 1 112 ? -26.975 9.320 36.075 1.00 84.69 112 GLU A N 1
ATOM 893 C CA . GLU A 1 112 ? -27.665 9.253 34.777 1.00 84.69 112 GLU A CA 1
ATOM 894 C C . GLU A 1 112 ? -26.838 9.868 33.636 1.00 84.69 112 GLU A C 1
ATOM 896 O O . GLU A 1 112 ? -26.889 9.388 32.500 1.00 84.69 112 GLU A O 1
ATOM 901 N N . GLU A 1 113 ? -26.042 10.896 33.940 1.00 86.50 113 GLU A N 1
ATOM 902 C CA . GLU A 1 113 ? -25.161 11.553 32.978 1.00 86.50 113 GLU A CA 1
ATOM 903 C C . GLU A 1 113 ? -24.029 10.625 32.516 1.00 86.50 113 GLU A C 1
ATOM 905 O O . GLU A 1 113 ? -23.880 10.395 31.313 1.00 86.50 113 GLU A O 1
ATOM 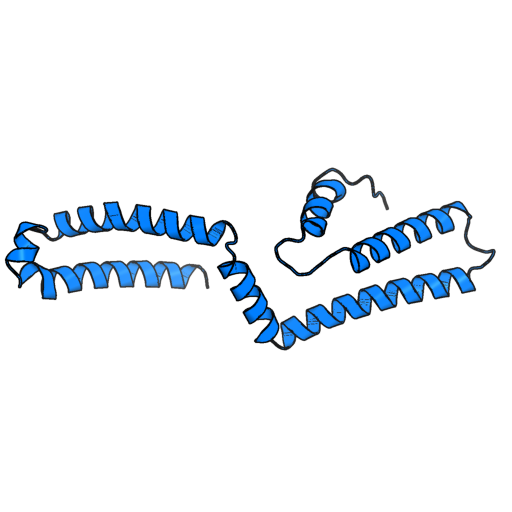910 N N . GLU A 1 114 ? -23.283 10.023 33.445 1.00 85.31 114 GLU A N 1
ATOM 911 C CA . GLU A 1 114 ? -22.206 9.069 33.136 1.00 85.31 114 GLU A CA 1
ATOM 912 C C . GLU A 1 114 ? -22.737 7.837 32.390 1.00 85.31 114 GLU A C 1
ATOM 914 O O . GLU A 1 114 ? -22.119 7.354 31.433 1.00 85.31 114 GLU A O 1
ATOM 919 N N . LEU A 1 115 ? -23.919 7.346 32.778 1.00 88.25 115 LEU A N 1
ATOM 920 C CA . LEU A 1 115 ? -24.598 6.249 32.091 1.00 88.25 115 LEU A CA 1
ATOM 921 C C . LEU A 1 115 ? -24.940 6.623 30.642 1.00 88.25 115 LEU A C 1
ATOM 923 O O . LEU A 1 115 ? -24.728 5.824 29.724 1.00 88.25 115 LEU A O 1
ATOM 927 N N . SER A 1 116 ? -25.472 7.827 30.431 1.00 88.38 116 SER A N 1
ATOM 928 C CA . SER A 1 116 ? -25.827 8.343 29.107 1.00 88.38 116 SER A CA 1
ATOM 929 C C . SER A 1 116 ? -24.593 8.500 28.215 1.00 88.38 116 SER A C 1
ATOM 931 O O . SER A 1 116 ? -24.579 8.013 27.079 1.00 88.38 116 SER A O 1
ATOM 933 N N . GLN A 1 117 ? -23.519 9.093 28.745 1.00 87.75 117 GLN A N 1
ATOM 934 C CA . GLN A 1 117 ? -22.248 9.252 28.036 1.00 87.75 117 GLN A CA 1
ATOM 935 C C . GLN A 1 117 ? -21.636 7.893 27.661 1.00 87.75 117 GLN A C 1
ATOM 937 O O . GLN A 1 117 ? -21.263 7.679 26.506 1.00 87.75 117 GLN A O 1
ATOM 942 N N . THR A 1 118 ? -21.622 6.935 28.593 1.00 89.94 118 THR A N 1
ATOM 943 C CA . THR A 1 118 ? -21.092 5.581 28.354 1.00 89.94 118 THR A CA 1
ATOM 944 C C . THR A 1 118 ? -21.881 4.852 27.265 1.00 89.94 118 THR A C 1
ATOM 946 O O . THR A 1 118 ? -21.293 4.288 26.340 1.00 89.94 118 THR A O 1
ATOM 949 N N . LYS A 1 119 ? -23.220 4.909 27.313 1.00 90.00 119 LYS A N 1
ATOM 950 C CA . LYS A 1 119 ? -24.085 4.317 26.277 1.00 90.00 119 LYS A CA 1
ATOM 951 C C . LYS A 1 1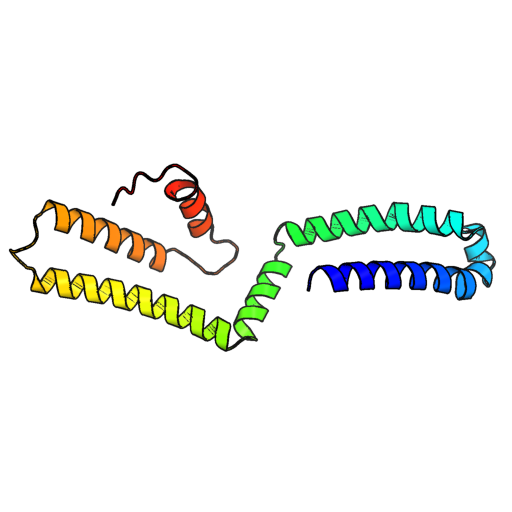19 ? -23.886 4.968 24.914 1.00 90.00 119 LYS A C 1
ATOM 953 O O . LYS A 1 119 ? -23.912 4.272 23.902 1.00 90.00 119 LYS A O 1
ATOM 958 N N . LYS A 1 120 ? -23.674 6.286 24.866 1.00 91.19 120 LYS A N 1
ATOM 959 C CA . LYS A 1 120 ? -23.396 7.003 23.615 1.00 91.19 120 LYS A CA 1
ATOM 960 C C . LYS A 1 120 ? -22.128 6.470 22.945 1.00 91.19 120 LYS A C 1
ATOM 962 O O . LYS A 1 120 ? -22.177 6.138 21.764 1.00 91.19 120 LYS A O 1
ATOM 967 N N . ILE A 1 121 ? -21.040 6.321 23.703 1.00 88.62 121 ILE A N 1
ATOM 968 C CA . ILE A 1 121 ? -19.772 5.773 23.194 1.00 88.62 121 ILE A CA 1
ATOM 969 C C . ILE A 1 121 ? -19.954 4.318 22.755 1.00 88.62 121 ILE A C 1
ATOM 971 O O . ILE A 1 121 ? -19.553 3.948 21.655 1.00 88.62 121 ILE A O 1
ATOM 975 N N . GLN A 1 122 ? -20.599 3.492 23.584 1.00 91.06 122 GLN A N 1
ATOM 976 C CA . GLN A 1 122 ? -20.855 2.089 23.257 1.00 91.06 122 GLN A CA 1
ATOM 977 C C . GLN A 1 122 ? -21.636 1.952 21.938 1.00 91.06 122 GLN A C 1
ATOM 979 O O . GLN A 1 122 ? -21.262 1.150 21.083 1.00 91.06 122 GLN A O 1
ATOM 984 N N . ASN A 1 123 ? -22.677 2.767 21.744 1.00 91.69 123 ASN A N 1
ATOM 985 C CA . ASN A 1 123 ? -23.473 2.778 20.519 1.00 91.69 123 ASN A CA 1
ATOM 986 C C . ASN A 1 123 ? -22.671 3.241 19.300 1.00 91.69 123 ASN A C 1
ATOM 988 O O . ASN A 1 123 ? -22.808 2.638 18.241 1.00 91.69 123 ASN A O 1
ATOM 992 N N . GLU A 1 124 ? -21.818 4.260 19.440 1.00 89.00 124 GLU A N 1
ATOM 993 C CA . GLU A 1 124 ? -20.939 4.724 18.357 1.00 89.00 124 GLU A CA 1
ATOM 994 C C . GLU A 1 124 ? -19.974 3.616 17.912 1.00 89.00 124 GLU A C 1
ATOM 996 O O . GLU A 1 124 ? -19.845 3.346 16.718 1.00 89.00 124 GLU A O 1
ATOM 1001 N N . VAL A 1 125 ? -19.363 2.896 18.859 1.00 89.69 125 VAL A N 1
ATOM 1002 C CA . VAL A 1 125 ? -18.487 1.757 18.537 1.00 89.69 125 VAL A CA 1
ATOM 1003 C C . VAL A 1 125 ? -19.275 0.620 17.876 1.00 89.69 125 VAL A C 1
ATOM 1005 O O . VAL A 1 125 ? -18.802 0.036 16.901 1.00 89.69 125 VAL A O 1
ATOM 1008 N N . ILE A 1 126 ? -20.477 0.298 18.368 1.00 91.06 126 ILE A N 1
ATOM 1009 C CA . ILE A 1 126 ? -21.335 -0.738 17.771 1.00 91.06 126 ILE A CA 1
ATOM 1010 C C . ILE A 1 126 ? -21.736 -0.364 16.340 1.00 91.06 126 ILE A C 1
ATOM 1012 O O . ILE A 1 126 ? -21.716 -1.230 15.464 1.00 91.06 126 ILE A O 1
ATOM 1016 N N . ASP A 1 127 ? -22.095 0.896 16.098 1.00 89.94 127 ASP A N 1
ATOM 1017 C CA . ASP A 1 127 ? -22.464 1.389 14.771 1.00 89.94 127 ASP A CA 1
ATOM 1018 C C . ASP A 1 127 ? -21.286 1.286 13.796 1.00 89.94 127 ASP A C 1
ATOM 1020 O O . ASP A 1 127 ? -21.422 0.699 12.720 1.00 89.94 127 ASP A O 1
ATOM 1024 N N . LEU A 1 128 ? -20.096 1.721 14.228 1.00 87.50 128 LEU A N 1
ATOM 1025 C CA . LEU A 1 128 ? -18.867 1.558 13.456 1.00 87.50 128 LEU A CA 1
ATOM 1026 C C . LEU A 1 128 ? -18.605 0.086 13.126 1.00 87.50 128 LEU A C 1
ATOM 1028 O O . LEU A 1 128 ? -18.332 -0.225 11.974 1.00 87.50 128 LEU A O 1
ATOM 1032 N N . ILE A 1 129 ? -18.725 -0.837 14.087 1.00 87.50 129 ILE A N 1
ATOM 1033 C CA . ILE A 1 129 ? -18.518 -2.277 13.844 1.00 87.50 129 ILE A CA 1
ATOM 1034 C C . ILE A 1 129 ? -19.521 -2.838 12.826 1.00 87.50 129 ILE A C 1
ATOM 1036 O O . ILE A 1 129 ? -19.142 -3.696 12.031 1.00 87.50 129 ILE A O 1
ATOM 1040 N N . LYS A 1 130 ? -20.782 -2.391 12.855 1.00 86.69 130 LYS A N 1
ATOM 1041 C CA . LYS A 1 130 ? -21.840 -2.890 11.962 1.00 86.69 130 LYS A CA 1
ATOM 1042 C C . LYS A 1 130 ? -21.718 -2.359 10.538 1.00 86.69 130 LYS A C 1
ATOM 1044 O O . LYS A 1 130 ? -21.976 -3.106 9.600 1.00 86.69 130 LYS A O 1
ATOM 1049 N N . ASN A 1 131 ? -21.363 -1.085 10.393 1.00 84.12 131 ASN A N 1
ATOM 1050 C CA . ASN A 1 131 ? -21.431 -0.385 9.112 1.00 84.12 131 ASN A CA 1
ATOM 1051 C C . ASN A 1 131 ? -20.080 -0.317 8.387 1.00 84.12 131 ASN A C 1
ATOM 1053 O O . ASN A 1 131 ? -20.050 -0.107 7.174 1.00 84.12 131 ASN A O 1
ATOM 1057 N N . ARG A 1 132 ? -18.954 -0.501 9.092 1.00 83.06 132 ARG A N 1
ATOM 1058 C CA . ARG A 1 132 ? -17.631 -0.505 8.454 1.00 83.06 132 ARG A CA 1
ATOM 1059 C C . ARG A 1 132 ? -17.379 -1.807 7.700 1.00 83.06 132 ARG A C 1
ATOM 1061 O O . ARG A 1 132 ? -17.707 -2.897 8.162 1.00 83.06 132 ARG A O 1
ATOM 1068 N N . SER A 1 133 ? -16.686 -1.685 6.578 1.00 78.19 133 SER A N 1
ATOM 1069 C CA . SER A 1 133 ? -16.132 -2.806 5.826 1.00 78.19 133 SER A CA 1
ATOM 1070 C C . SER A 1 133 ? -14.627 -2.614 5.661 1.00 78.19 133 SER A C 1
ATOM 1072 O O . SER A 1 133 ? -14.161 -1.482 5.533 1.00 78.19 133 SER A O 1
ATOM 1074 N N . LEU A 1 134 ? -13.875 -3.717 5.623 1.00 72.38 134 LEU A N 1
ATOM 1075 C CA . LEU A 1 134 ? -12.448 -3.710 5.272 1.00 72.38 134 LEU A CA 1
ATOM 1076 C C . LEU A 1 134 ? -12.216 -3.507 3.764 1.00 72.38 134 LEU A C 1
ATOM 1078 O O . LEU A 1 134 ? -11.078 -3.416 3.318 1.00 72.38 134 LEU A O 1
ATOM 1082 N N . THR A 1 135 ? -13.285 -3.421 2.970 1.00 71.00 135 THR A N 1
ATOM 1083 C CA . THR A 1 135 ? -13.196 -3.127 1.540 1.00 71.00 135 THR A CA 1
ATOM 1084 C C . THR A 1 135 ? -12.703 -1.708 1.305 1.00 71.00 135 THR A C 1
ATOM 1086 O O . THR A 1 135 ? -13.170 -0.764 1.942 1.00 71.00 135 THR A O 1
ATOM 1089 N N . TRP A 1 136 ? -11.862 -1.544 0.290 1.00 67.62 136 TRP A N 1
ATOM 1090 C CA . TRP A 1 136 ? -11.282 -0.260 -0.104 1.00 67.62 136 TRP A CA 1
ATOM 1091 C C . TRP A 1 136 ? -12.303 0.853 -0.429 1.00 67.62 136 TRP A C 1
ATOM 1093 O O . TRP A 1 136 ? -11.982 2.035 -0.345 1.00 67.62 136 TRP A O 1
ATOM 1103 N N . GLU A 1 137 ? -13.547 0.495 -0.756 1.00 69.75 137 GLU A N 1
ATOM 1104 C CA . GLU A 1 137 ? -14.645 1.435 -1.029 1.00 69.75 137 GLU A CA 1
ATOM 1105 C C . GLU A 1 137 ? -15.254 2.062 0.241 1.00 69.75 137 GLU A C 1
ATOM 1107 O O . GLU A 1 137 ? -15.950 3.077 0.161 1.00 69.75 137 GLU A O 1
ATOM 1112 N N . SER A 1 138 ? -14.974 1.490 1.419 1.00 78.94 138 SER A N 1
ATOM 1113 C CA . SER A 1 138 ? -15.456 1.989 2.708 1.00 78.94 138 SER A CA 1
ATOM 1114 C C . SER A 1 138 ? -14.808 3.335 3.037 1.00 78.94 138 SER A C 1
ATOM 1116 O O . SER A 1 138 ? -13.592 3.443 3.201 1.00 78.94 138 SER A O 1
ATOM 1118 N N . LYS A 1 139 ? -15.627 4.386 3.159 1.00 82.12 139 LYS A N 1
ATOM 1119 C CA . LYS A 1 139 ? -15.165 5.734 3.536 1.00 82.12 139 LYS A CA 1
ATOM 1120 C C . LYS A 1 139 ? -15.281 6.028 5.029 1.00 82.12 139 LYS A C 1
ATOM 1122 O O . LYS A 1 139 ? -14.733 7.035 5.470 1.00 82.12 139 LYS A O 1
ATOM 1127 N N . TYR A 1 140 ? -15.923 5.145 5.795 1.00 83.75 140 TYR A N 1
ATOM 1128 C CA . TYR A 1 140 ? -16.241 5.351 7.210 1.00 83.75 140 TYR A CA 1
ATOM 1129 C C . TYR A 1 140 ? -15.018 5.744 8.046 1.00 83.75 140 TYR A C 1
ATOM 1131 O O . TYR A 1 140 ? -15.056 6.749 8.752 1.00 83.75 140 TYR A O 1
ATOM 1139 N N . ASP A 1 141 ? -13.902 5.022 7.915 1.00 84.19 141 ASP A N 1
ATOM 1140 C CA . ASP A 1 141 ? -12.701 5.298 8.712 1.00 84.19 141 ASP A CA 1
ATOM 1141 C C . ASP A 1 141 ? -12.031 6.624 8.316 1.00 84.19 141 ASP A C 1
ATOM 1143 O O . ASP A 1 141 ? -11.568 7.382 9.169 1.00 84.19 141 ASP A O 1
ATOM 1147 N N . ILE A 1 142 ? -12.013 6.955 7.020 1.00 84.50 142 ILE A N 1
ATOM 1148 C CA . ILE A 1 142 ? -11.454 8.225 6.534 1.00 84.50 142 ILE A CA 1
ATOM 1149 C C . ILE A 1 142 ? -12.330 9.405 6.961 1.00 84.50 142 ILE A C 1
ATOM 1151 O O . ILE A 1 142 ? -11.805 10.447 7.357 1.00 84.50 142 ILE A O 1
ATOM 1155 N N . GLU A 1 143 ? -13.650 9.254 6.913 1.00 87.88 143 GLU A N 1
ATOM 1156 C CA . GLU A 1 143 ? -14.594 10.258 7.398 1.00 87.88 143 GLU A CA 1
ATOM 1157 C C . GLU A 1 143 ? -14.468 10.459 8.908 1.00 87.88 143 GLU A C 1
ATOM 1159 O O . GLU A 1 143 ? -14.383 11.604 9.355 1.00 87.88 143 GLU A O 1
ATOM 1164 N N . TYR A 1 144 ? -14.355 9.378 9.685 1.00 85.81 144 TYR A N 1
ATOM 1165 C CA . TYR A 1 144 ? -14.101 9.449 11.123 1.00 85.81 144 TYR A CA 1
ATOM 1166 C C . TYR A 1 144 ? -12.797 10.199 11.422 1.00 85.81 144 TYR A C 1
ATOM 1168 O O . TYR A 1 144 ? -12.798 11.165 12.186 1.00 85.81 144 TYR A O 1
ATOM 1176 N N . ILE A 1 145 ? -11.693 9.842 10.753 1.00 87.38 145 ILE A N 1
ATOM 1177 C CA . ILE A 1 145 ? -10.406 10.540 10.892 1.00 87.38 145 ILE A CA 1
ATOM 1178 C C . ILE A 1 145 ? -10.560 12.033 10.580 1.00 87.38 145 ILE A C 1
ATOM 1180 O O . ILE A 1 145 ? -10.097 12.880 11.347 1.00 87.38 145 ILE A O 1
ATOM 1184 N N . ASN A 1 146 ? -11.208 12.376 9.468 1.00 88.00 146 ASN A N 1
ATOM 1185 C CA . ASN A 1 146 ? -11.361 13.764 9.039 1.00 88.00 146 ASN A CA 1
ATOM 1186 C C . ASN A 1 146 ? -12.244 14.584 9.986 1.00 88.00 146 ASN A C 1
ATOM 1188 O O . ASN A 1 146 ? -11.963 15.761 10.213 1.00 88.00 146 ASN A O 1
ATOM 1192 N N . ASN A 1 147 ? -13.297 13.981 10.532 1.00 86.19 147 ASN A N 1
ATOM 1193 C CA . ASN A 1 147 ? -14.284 14.690 11.336 1.00 86.19 147 ASN A CA 1
ATOM 1194 C C . ASN A 1 14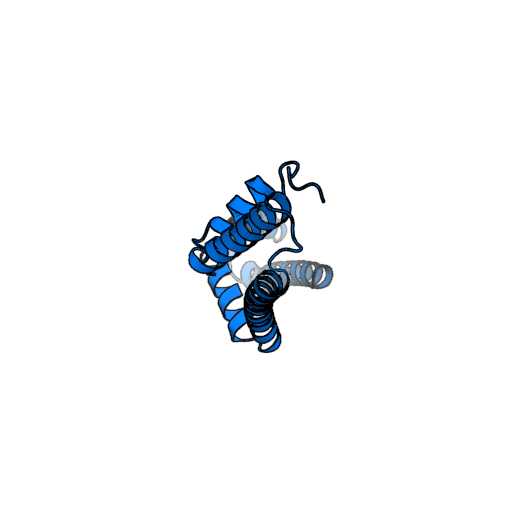7 ? -13.942 14.729 12.827 1.00 86.19 147 ASN A C 1
ATOM 1196 O O . ASN A 1 147 ? -14.263 15.722 13.473 1.00 86.19 147 ASN A O 1
ATOM 1200 N N . LYS A 1 148 ? -13.309 13.681 13.365 1.00 82.94 148 LYS A N 1
ATOM 1201 C CA . LYS A 1 148 ? -13.121 13.487 14.813 1.00 82.94 148 LYS A CA 1
ATOM 1202 C C . LYS A 1 148 ? -11.666 13.536 15.278 1.00 82.94 148 LYS A C 1
ATOM 1204 O O . LYS A 1 148 ? -11.432 13.840 16.439 1.00 82.94 148 LYS A O 1
ATOM 1209 N N . ILE A 1 149 ? -10.698 13.244 14.404 1.00 84.75 149 ILE A N 1
ATOM 1210 C CA . ILE A 1 149 ? -9.271 13.191 14.781 1.00 84.75 149 ILE A CA 1
ATOM 1211 C C . ILE A 1 149 ? -8.500 14.401 14.245 1.00 84.75 149 ILE A C 1
ATOM 1213 O O . ILE A 1 149 ? -7.734 15.027 14.971 1.00 84.75 149 ILE A O 1
ATOM 1217 N N . ARG A 1 150 ? -8.667 14.726 12.957 1.00 85.75 150 ARG A N 1
ATOM 1218 C CA . ARG A 1 150 ? -7.935 15.823 12.298 1.00 85.75 150 ARG A CA 1
ATOM 1219 C C . ARG A 1 150 ? -8.450 17.203 12.691 1.00 85.75 150 ARG A C 1
ATOM 1221 O O . ARG A 1 150 ? -7.674 18.153 12.725 1.00 85.75 150 ARG A O 1
ATOM 1228 N N . LYS A 1 151 ? -9.751 17.324 12.949 1.00 81.69 151 LYS A N 1
ATOM 1229 C CA . LYS A 1 151 ? -10.330 18.518 13.574 1.00 81.69 151 LYS A CA 1
ATOM 1230 C C . LYS A 1 151 ? -10.077 18.441 15.077 1.00 81.69 151 LYS A C 1
ATOM 1232 O O . LYS A 1 151 ? -9.996 17.339 15.614 1.00 81.69 151 LYS A O 1
ATOM 1237 N N . LYS A 1 152 ? -9.954 19.595 15.747 1.00 70.44 152 LYS A N 1
ATOM 1238 C CA . LYS A 1 152 ? -9.865 19.636 17.213 1.00 70.44 152 LYS A CA 1
ATOM 1239 C C . LYS A 1 152 ? -11.050 18.849 17.766 1.00 70.44 152 LYS A C 1
ATOM 1241 O O . LYS A 1 152 ? -12.193 19.187 17.479 1.00 70.44 152 LYS A O 1
ATOM 1246 N N . SER A 1 153 ? -10.741 17.764 18.459 1.00 62.81 153 SER A N 1
ATOM 1247 C CA . SER A 1 153 ? -11.750 16.861 18.979 1.00 62.81 153 SER A CA 1
ATOM 1248 C C . SER A 1 153 ? -12.502 17.544 20.119 1.00 62.81 153 SER A C 1
ATOM 1250 O O . SER A 1 153 ? -11.870 18.099 21.017 1.00 62.81 153 SER A O 1
ATOM 1252 N N . ASP A 1 154 ? -13.833 17.474 20.097 1.00 64.94 154 ASP A N 1
ATOM 1253 C CA . ASP A 1 154 ? -14.684 17.867 21.232 1.00 64.94 154 ASP A CA 1
ATOM 1254 C C . ASP A 1 154 ? -14.635 16.825 22.368 1.00 64.94 154 ASP A C 1
ATOM 1256 O O . ASP A 1 154 ? -15.253 16.998 23.415 1.00 64.94 154 ASP A O 1
ATOM 1260 N N . PHE A 1 155 ? -13.915 15.718 22.153 1.00 60.56 155 PHE A N 1
ATOM 1261 C CA . PHE A 1 155 ? -13.671 14.674 23.139 1.00 60.56 155 PHE A CA 1
ATOM 1262 C C . PHE A 1 155 ? -12.606 15.170 24.127 1.00 60.56 155 PHE A C 1
ATOM 1264 O O . PHE A 1 155 ? -11.403 15.030 23.900 1.00 60.56 155 PHE A O 1
ATOM 1271 N N . ILE A 1 156 ? -13.065 15.811 25.198 1.00 50.22 156 ILE A N 1
ATOM 1272 C CA . ILE A 1 156 ? -12.267 16.136 26.380 1.00 50.22 156 ILE A CA 1
ATOM 1273 C C . ILE A 1 156 ? -12.475 14.981 27.364 1.00 50.22 156 ILE A C 1
ATOM 1275 O O . ILE A 1 156 ? -13.617 14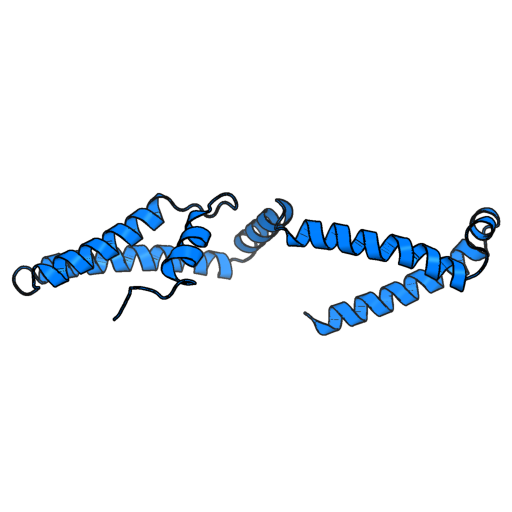.678 27.708 1.00 50.22 156 ILE A O 1
ATOM 1279 N N . ILE A 1 157 ? -11.381 14.311 27.737 1.00 48.62 157 ILE A N 1
ATOM 1280 C CA . ILE A 1 157 ? -11.324 13.470 28.943 1.00 48.62 157 ILE A CA 1
ATOM 1281 C C . ILE A 1 157 ? -11.191 14.407 30.139 1.00 48.62 157 ILE A C 1
ATOM 1283 O O . ILE A 1 157 ? -10.346 15.329 30.037 1.00 48.62 157 ILE A O 1
#

Foldseek 3Di:
DPPVVVVVVVVCVVCCLVCCCPVPQVPDVVSCVVVVDSVSSCCVCCVVVVVVCVVVVVCVVVCPPVNLVVVVCVCVVDPVNVVVVVVVVVVLVVVLVVLVVVCVVCVPPDDPVRVVVSVVVSVVSVCCVVPADPDPPGCVVVCCCVPAPVPDHPDDD

Radius of gyration: 28.25 Å; chains: 1; bounding box: 55×35×80 Å

Secondary structure (DSSP, 8-state):
-HHHHHHHHHHHHHHHHHHIIIIIGGG-HHHHTT--SHHHHHHHHHHHHHHHHHHHHHHHHTT-HHHHHHHHHHHHH-HHHHHHHHHHHHHHHHHHHHHHHHHHHTTTTS-HHHHHHHHHHHHHHHHHHHH--SSTT--HHHHHIIIIISSPPS---